Protein AF-A0A7J8NC10-F1 (afdb_monomer)

Mean predicted aligned error: 9.74 Å

Radius of gyration: 15.19 Å; Cα contacts (8 Å, |Δi|>4): 203; chains: 1; bounding box: 40×45×33 Å

Foldseek 3Di:
DDAPADDADDVPDKDKFKFWADDPPFTKIKIFIDHRPDTDWIWIAGDPDDGRVRRRVVRVVVSVVVVVVVVVVVCVVCVVPDDDDPDDDDDDDHDVVRRVRGVVRHVVHRVCNVPGDTDD

Secondary structure (DSSP, 8-state):
-------PPPTT--EEEEEEEE-SS-EEEEEEEE-SSSEEEEEEEE---SSHHHHHHHHHHHHHHHHHHHHHHHHHHHHTT-----------PPPTTTTHHHHHHHHHHHH-TT----B-

pLDDT: mean 76.15, std 15.65, range [32.09, 94.62]

Nearest PDB structures (foldseek):
  3v1r-assembly1_A  TM=4.324E-01  e=5.340E-01  Xenotropic MuLV-related virus VP35
  8h33-assembly1_J  TM=5.385E-01  e=4.337E+00  Homo sapiens
  8h38-assembly1_I  TM=5.425E-01  e=5.164E+00  Homo sapiens
  8gq6-assembly1_A  TM=5.418E-01  e=5.164E+00  Homo sapiens
  8f3d-assembly1_H  TM=4.654E-01  e=8.226E+00  Leishmania tarentolae

Solvent-accessible surface area (backbone atoms only — not comparable to full-atom values): 6846 Å² total; per-residue (Å²): 134,83,76,79,70,92,72,68,40,57,93,97,38,70,43,75,42,58,29,33,42,50,59,100,90,50,34,10,15,8,24,33,32,24,40,68,88,46,79,65,30,39,35,22,22,61,44,103,42,95,39,32,66,52,15,31,52,50,20,48,53,54,49,51,52,49,48,51,50,53,45,50,58,48,43,60,61,29,63,80,67,64,78,88,85,86,89,79,86,87,87,81,86,67,57,94,85,52,46,56,79,8,43,53,34,19,54,52,7,54,81,32,61,91,54,63,50,78,48,118

Organism: NCBI:txid34289

Sequence (120 aa):
MGGMFWCPPRYGWVNFNVSGMANEDEVGCGGVLRDLDRARALFSGPVAAKDSITAEVGAIIIALDVLRSWMLKSIFKDIENRMIRVGNVSFLKAKKHGNEMAYAPVLAGIKRPGMFKAWW

Structure (mmCIF, N/CA/C/O backbone):
data_AF-A0A7J8NC10-F1
#
_entry.id   AF-A0A7J8NC10-F1
#
loop_
_atom_site.group_PDB
_atom_site.id
_atom_site.type_symbol
_atom_site.label_atom_id
_atom_site.label_alt_id
_atom_site.label_comp_id
_atom_site.label_asym_id
_atom_site.label_entity_id
_atom_site.label_seq_id
_atom_site.pdbx_PDB_ins_code
_atom_site.Cartn_x
_atom_site.Cartn_y
_atom_site.Cartn_z
_atom_site.occupancy
_atom_site.B_iso_or_equiv
_atom_site.auth_seq_id
_atom_site.auth_comp_id
_atom_site.auth_asym_id
_atom_site.auth_atom_id
_atom_site.pdbx_PDB_model_num
ATOM 1 N N . MET A 1 1 ? 3.868 28.224 -7.099 1.00 34.19 1 MET A N 1
ATOM 2 C CA . MET A 1 1 ? 4.297 26.970 -6.435 1.00 34.19 1 MET A CA 1
ATOM 3 C C . MET A 1 1 ? 3.558 25.797 -7.068 1.00 34.19 1 MET A C 1
ATOM 5 O O . MET A 1 1 ? 2.381 25.612 -6.789 1.00 34.19 1 MET A O 1
ATOM 9 N N . GLY A 1 2 ? 4.211 25.049 -7.962 1.00 32.09 2 GLY A N 1
ATOM 10 C CA . GLY A 1 2 ? 3.590 23.927 -8.673 1.00 32.09 2 GLY A CA 1
ATOM 11 C C . GLY A 1 2 ? 3.178 22.801 -7.719 1.00 32.09 2 GLY A C 1
ATOM 12 O O . GLY A 1 2 ? 3.962 22.337 -6.885 1.00 32.09 2 GLY A O 1
ATOM 13 N N . GLY A 1 3 ? 1.919 22.372 -7.792 1.00 35.28 3 GLY A N 1
ATOM 14 C CA . GLY A 1 3 ? 1.521 21.060 -7.287 1.00 35.28 3 GLY A CA 1
ATOM 15 C C . GLY A 1 3 ? 2.340 20.000 -8.017 1.00 35.28 3 GLY A C 1
ATOM 16 O O . GLY A 1 3 ? 2.485 20.099 -9.231 1.00 35.28 3 GLY A O 1
ATOM 17 N N . MET A 1 4 ? 2.914 19.026 -7.303 1.00 43.53 4 MET A N 1
ATOM 18 C CA . MET A 1 4 ? 3.463 17.852 -7.982 1.00 43.53 4 MET A CA 1
ATOM 19 C C . MET A 1 4 ? 2.266 17.100 -8.554 1.00 43.53 4 MET A C 1
ATOM 21 O O . MET A 1 4 ? 1.577 16.387 -7.828 1.00 43.53 4 MET A O 1
ATOM 25 N N . PHE A 1 5 ? 1.970 17.357 -9.825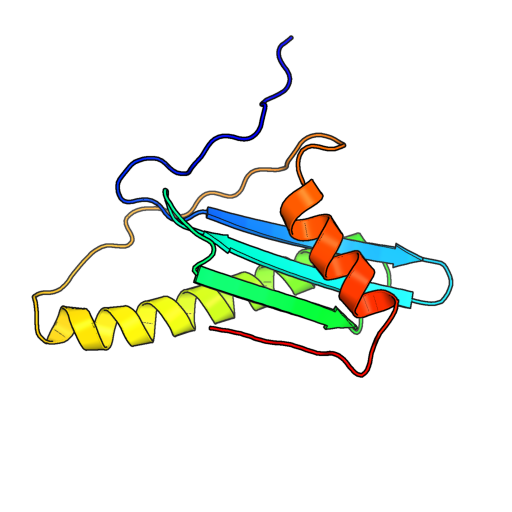 1.00 51.88 5 PHE A N 1
ATOM 26 C CA . PHE A 1 5 ? 1.113 16.492 -10.608 1.00 51.88 5 PHE A CA 1
ATOM 27 C C . PHE A 1 5 ? 1.760 15.110 -10.674 1.00 51.88 5 PHE A C 1
ATOM 29 O O . PHE A 1 5 ? 2.982 14.960 -10.681 1.00 51.88 5 PHE A O 1
ATOM 36 N N . TRP A 1 6 ? 0.900 14.108 -10.658 1.00 60.59 6 TRP A N 1
ATOM 37 C CA . TRP A 1 6 ? 1.222 12.697 -10.703 1.00 60.59 6 TRP A CA 1
ATOM 38 C C . TRP A 1 6 ? 2.154 12.331 -11.860 1.00 60.59 6 TRP A C 1
ATOM 40 O O . TRP A 1 6 ? 1.773 12.456 -13.020 1.00 60.59 6 TRP A O 1
ATOM 50 N N . CYS A 1 7 ? 3.347 11.818 -11.547 1.00 66.25 7 CYS A N 1
ATOM 51 C CA . CYS A 1 7 ? 4.293 11.326 -12.548 1.00 66.25 7 CYS A CA 1
ATOM 52 C C . CYS A 1 7 ? 4.388 9.791 -12.513 1.00 66.25 7 CYS A C 1
ATOM 54 O O . CYS A 1 7 ? 4.302 9.182 -11.437 1.00 66.25 7 CYS A O 1
ATOM 56 N N . PRO A 1 8 ? 4.568 9.127 -13.666 1.00 70.25 8 PRO A N 1
ATOM 57 C CA . PRO A 1 8 ? 5.009 7.741 -13.685 1.00 70.25 8 PRO A CA 1
ATOM 58 C C . PRO A 1 8 ? 6.368 7.571 -12.990 1.00 70.25 8 PRO A C 1
ATOM 60 O O . PRO A 1 8 ? 7.157 8.522 -12.954 1.00 70.25 8 PRO A O 1
ATOM 63 N N . PRO A 1 9 ? 6.638 6.390 -12.397 1.00 76.69 9 PRO A N 1
ATOM 64 C CA . PRO A 1 9 ? 7.962 6.071 -11.880 1.00 76.69 9 PRO A CA 1
ATOM 65 C C . PRO A 1 9 ? 9.016 6.283 -12.968 1.00 76.69 9 PRO A C 1
ATOM 67 O O . PRO A 1 9 ? 8.740 6.131 -14.156 1.00 76.69 9 PRO A O 1
ATOM 70 N N . ARG A 1 10 ? 10.244 6.625 -12.579 1.00 80.62 10 ARG A N 1
ATOM 71 C CA . ARG A 1 10 ? 11.359 6.653 -13.536 1.00 80.62 10 ARG A CA 1
ATOM 72 C C . ARG A 1 10 ? 11.637 5.238 -14.042 1.00 80.62 10 ARG A C 1
ATOM 74 O O . ARG A 1 10 ? 11.364 4.272 -13.334 1.00 80.62 10 ARG A O 1
ATOM 81 N N . TYR A 1 11 ? 12.223 5.112 -15.232 1.00 76.94 11 TYR A N 1
ATOM 82 C CA . TYR A 1 11 ? 12.664 3.814 -15.755 1.00 76.94 11 TYR A CA 1
ATOM 83 C C . TYR A 1 11 ? 13.494 3.044 -14.716 1.00 76.94 11 TYR A C 1
ATOM 85 O O . TYR A 1 11 ? 14.439 3.595 -14.150 1.00 76.94 11 TYR A O 1
ATOM 93 N N . GLY A 1 12 ? 13.104 1.797 -14.435 1.00 78.38 12 GLY A N 1
ATOM 94 C CA . GLY A 1 12 ? 13.717 0.954 -13.401 1.00 78.38 12 GLY A CA 1
ATOM 95 C C . GLY A 1 12 ? 13.193 1.168 -11.973 1.00 78.38 12 GLY A C 1
ATOM 96 O O . GLY A 1 12 ? 13.733 0.571 -11.048 1.00 78.38 12 GLY A O 1
ATOM 97 N N . TRP A 1 13 ? 12.161 1.995 -11.775 1.00 81.31 13 TRP A N 1
ATOM 98 C CA . TRP A 1 13 ? 11.539 2.237 -10.470 1.00 81.31 13 TRP A CA 1
ATOM 99 C C . TRP A 1 13 ? 10.111 1.699 -10.429 1.00 81.31 13 TRP A C 1
ATOM 101 O O . TRP A 1 13 ? 9.390 1.697 -11.427 1.00 81.31 13 TRP A O 1
ATOM 111 N N . VAL A 1 14 ? 9.687 1.313 -9.230 1.00 83.62 14 VAL A N 1
ATOM 112 C CA . VAL A 1 14 ? 8.284 1.062 -8.900 1.00 83.62 14 VAL A CA 1
ATOM 113 C C . VAL A 1 14 ? 7.834 2.086 -7.866 1.00 83.62 14 VAL A C 1
ATOM 115 O O . VAL A 1 14 ? 8.613 2.463 -6.993 1.00 83.62 14 VAL A O 1
ATOM 118 N N . AS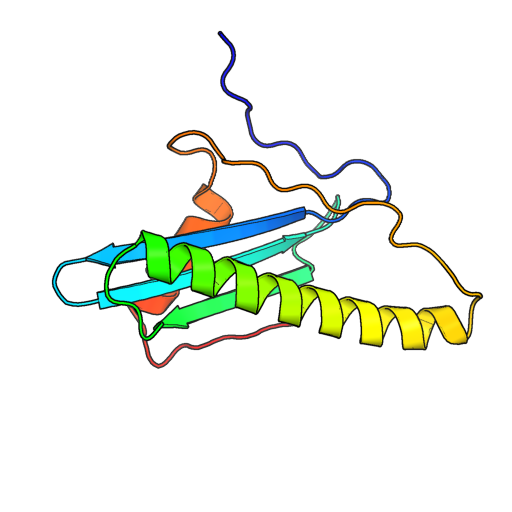N A 1 15 ? 6.584 2.534 -7.953 1.00 87.25 15 ASN A N 1
ATOM 119 C CA . ASN A 1 15 ? 5.962 3.351 -6.913 1.00 87.25 15 ASN A CA 1
ATOM 120 C C . ASN A 1 15 ? 4.841 2.565 -6.252 1.00 87.25 15 ASN A C 1
ATOM 122 O O . ASN A 1 15 ? 4.014 1.966 -6.940 1.00 87.25 15 ASN A O 1
ATOM 126 N N . PHE A 1 16 ? 4.784 2.637 -4.925 1.00 89.00 16 PHE A N 1
ATOM 127 C CA . PHE A 1 16 ? 3.664 2.135 -4.145 1.00 89.00 16 PHE A CA 1
ATOM 128 C C . PHE A 1 16 ? 2.931 3.315 -3.510 1.00 89.00 16 PHE A C 1
ATOM 130 O O . PHE A 1 16 ? 3.423 3.941 -2.573 1.00 89.00 16 PHE A O 1
ATOM 137 N N . ASN A 1 17 ? 1.756 3.638 -4.040 1.00 91.12 17 ASN A N 1
ATOM 138 C CA . ASN A 1 17 ? 0.878 4.646 -3.459 1.00 91.12 17 ASN A CA 1
ATOM 139 C C . ASN A 1 17 ? -0.016 3.985 -2.415 1.00 91.12 17 ASN A C 1
ATOM 141 O O . ASN A 1 17 ? -0.640 2.972 -2.710 1.00 91.12 17 ASN A O 1
ATOM 145 N N . VAL A 1 18 ? -0.099 4.561 -1.220 1.00 92.69 18 VAL A N 1
ATOM 146 C CA . VAL A 1 18 ? -0.911 4.036 -0.114 1.00 92.69 18 VAL A CA 1
ATOM 147 C C . VAL A 1 18 ? -1.744 5.139 0.508 1.00 92.69 18 VAL A C 1
ATOM 149 O O . VAL A 1 18 ? -1.347 6.302 0.478 1.00 92.69 18 VAL A O 1
ATOM 152 N N . SER A 1 19 ? -2.898 4.786 1.059 1.00 94.00 19 SER A N 1
ATOM 153 C CA . SER A 1 19 ? -3.769 5.704 1.784 1.00 94.00 19 SER A CA 1
ATOM 154 C C . SER A 1 19 ? -4.521 4.950 2.878 1.00 94.00 19 SER A C 1
ATOM 156 O O . SER A 1 19 ? -4.847 3.771 2.729 1.00 94.00 19 SER A O 1
ATOM 158 N N . GLY A 1 20 ? -4.783 5.648 3.977 1.00 92.50 20 GLY A N 1
ATOM 159 C CA . GLY A 1 20 ? -5.682 5.233 5.040 1.00 92.50 20 GLY A CA 1
ATOM 160 C C . GLY A 1 20 ? -6.769 6.283 5.227 1.00 92.50 20 GLY A C 1
ATOM 161 O O . GLY A 1 20 ? -6.536 7.476 5.031 1.00 92.50 20 GLY A O 1
ATOM 162 N N . MET A 1 21 ? -7.965 5.835 5.579 1.00 91.75 21 MET A N 1
ATOM 163 C CA . MET A 1 21 ? -9.108 6.694 5.866 1.00 91.75 21 MET A CA 1
ATOM 164 C C . MET A 1 21 ? -9.819 6.170 7.102 1.00 91.75 21 MET A C 1
ATOM 166 O O . MET A 1 21 ? -9.930 4.960 7.288 1.00 91.75 21 MET A O 1
ATOM 170 N N . ALA A 1 22 ? -10.315 7.099 7.910 1.00 91.12 22 ALA A N 1
ATOM 171 C CA . ALA A 1 22 ? -11.236 6.824 8.994 1.00 91.12 22 ALA A CA 1
ATOM 172 C C . ALA A 1 22 ? -12.425 7.779 8.877 1.00 91.12 22 ALA A C 1
ATOM 174 O O . ALA A 1 22 ? -12.227 8.984 8.707 1.00 91.12 22 ALA A O 1
ATOM 175 N N . ASN A 1 23 ? -13.624 7.218 8.972 1.00 86.44 23 ASN A N 1
ATOM 176 C CA . ASN A 1 23 ? -14.889 7.919 9.168 1.00 86.44 23 ASN A CA 1
ATOM 177 C C . ASN A 1 23 ? -15.460 7.504 10.540 1.00 86.44 23 ASN A C 1
ATOM 179 O O . ASN A 1 23 ? -14.834 6.707 11.236 1.00 86.44 23 ASN A O 1
ATOM 183 N N . GLU A 1 24 ? -16.628 8.024 10.929 1.00 82.75 24 GLU A N 1
ATOM 184 C CA . GLU A 1 24 ? -17.221 7.782 12.261 1.00 82.75 24 GLU A CA 1
ATOM 185 C C . GLU A 1 24 ? -17.368 6.287 12.604 1.00 82.75 24 GLU A C 1
ATOM 187 O O . GLU A 1 24 ? -17.082 5.902 13.735 1.00 82.75 24 GLU A O 1
ATOM 192 N N . ASP A 1 25 ? -17.694 5.448 11.613 1.00 82.44 25 ASP A N 1
ATOM 193 C CA . ASP A 1 25 ? -17.964 4.016 11.819 1.00 82.44 25 ASP A CA 1
ATOM 194 C C . ASP A 1 25 ? -16.977 3.070 11.113 1.00 82.44 25 ASP A C 1
ATOM 196 O O . ASP A 1 25 ? -16.957 1.867 11.376 1.00 82.44 25 ASP A O 1
ATOM 200 N N . GLU A 1 26 ? -16.160 3.580 10.188 1.00 87.44 26 GLU A N 1
ATOM 201 C CA . GLU A 1 26 ? -15.402 2.741 9.257 1.00 87.44 26 GLU A CA 1
ATOM 202 C C . GLU A 1 26 ? -13.961 3.212 9.110 1.00 87.44 26 GLU A C 1
ATOM 204 O O . GLU A 1 26 ? -13.684 4.386 8.855 1.00 87.44 26 GLU A O 1
ATOM 209 N N . VAL A 1 27 ? -13.032 2.260 9.200 1.00 92.38 27 VAL A N 1
ATOM 210 C CA . VAL A 1 27 ? -11.605 2.512 9.017 1.00 92.38 27 VAL A CA 1
ATOM 211 C C . VAL A 1 27 ? -11.043 1.530 8.003 1.00 92.38 27 VAL A C 1
ATOM 213 O O . VAL A 1 27 ? -11.206 0.313 8.111 1.00 92.38 27 VAL A O 1
ATOM 216 N N . GLY A 1 28 ? -10.391 2.071 6.979 1.00 93.12 28 GLY A N 1
ATOM 217 C CA . GLY A 1 28 ? -9.928 1.301 5.836 1.00 93.12 28 GLY A CA 1
ATOM 218 C C . GLY A 1 28 ? -8.598 1.791 5.297 1.00 93.12 28 GLY A C 1
ATOM 219 O O . GLY A 1 28 ? -8.190 2.938 5.490 1.00 93.12 28 GLY A O 1
ATOM 220 N N . CYS A 1 29 ? -7.921 0.897 4.591 1.00 94.62 29 CYS A N 1
ATOM 221 C CA . CYS A 1 29 ? -6.665 1.180 3.924 1.00 94.62 29 CYS A CA 1
ATOM 222 C C . CYS A 1 29 ? -6.646 0.595 2.514 1.00 94.62 2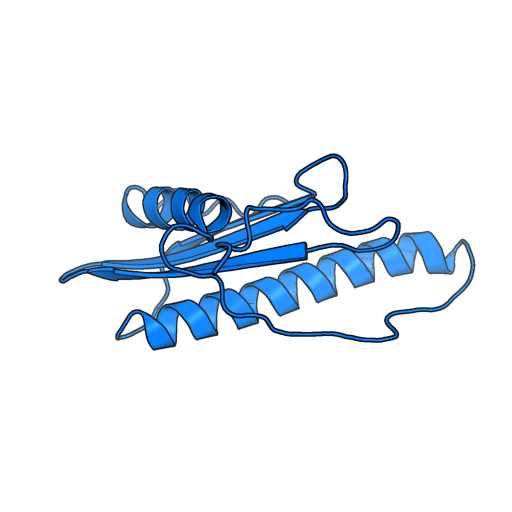9 CYS A C 1
ATOM 224 O O . CYS A 1 29 ? -7.432 -0.284 2.150 1.00 94.62 29 CYS A O 1
ATOM 226 N N . GLY A 1 30 ? -5.739 1.112 1.698 1.00 93.25 30 GLY A N 1
ATOM 227 C CA . GLY A 1 30 ? -5.583 0.670 0.330 1.00 93.25 30 GLY A CA 1
ATOM 228 C C . GLY A 1 30 ? -4.294 1.180 -0.277 1.00 93.25 30 GLY A C 1
ATOM 229 O O . GLY A 1 30 ? -3.689 2.148 0.194 1.00 93.25 30 GLY A O 1
ATOM 230 N N . GLY A 1 31 ? -3.881 0.524 -1.349 1.00 92.38 31 GLY A N 1
ATOM 231 C CA . GLY A 1 31 ? -2.709 0.944 -2.082 1.00 92.38 31 GLY A CA 1
ATOM 232 C C . GLY A 1 31 ? -2.560 0.264 -3.430 1.00 92.38 31 GLY A C 1
ATOM 233 O O . GLY A 1 31 ? -3.166 -0.771 -3.705 1.00 92.38 31 GLY A O 1
ATOM 234 N N . VAL A 1 32 ? -1.735 0.879 -4.271 1.00 90.88 32 VAL A N 1
ATOM 235 C CA . VAL A 1 32 ? -1.445 0.446 -5.635 1.00 90.88 32 VAL A CA 1
ATOM 236 C C . VAL A 1 32 ? 0.061 0.480 -5.853 1.00 90.88 32 VAL A C 1
ATOM 238 O O . VAL A 1 32 ? 0.687 1.538 -5.758 1.00 90.88 32 VAL A O 1
ATOM 241 N N . LEU A 1 33 ? 0.627 -0.678 -6.182 1.00 89.12 33 LEU A N 1
ATOM 242 C CA . LEU A 1 33 ? 1.980 -0.816 -6.705 1.00 89.12 33 LEU A CA 1
ATOM 243 C C . LEU A 1 33 ? 1.936 -0.700 -8.226 1.00 89.12 33 LEU A C 1
ATOM 245 O O . LEU A 1 33 ? 1.120 -1.355 -8.877 1.00 89.12 33 LEU A O 1
ATOM 249 N N . ARG A 1 34 ? 2.840 0.081 -8.809 1.00 86.19 34 ARG A N 1
ATOM 250 C CA . ARG A 1 34 ? 2.932 0.280 -10.260 1.00 86.19 34 ARG A CA 1
ATOM 251 C C . ARG A 1 34 ? 4.366 0.464 -10.731 1.00 86.19 34 ARG A C 1
ATOM 253 O O . ARG A 1 34 ? 5.204 0.976 -9.990 1.00 86.19 34 ARG A O 1
ATOM 260 N N . ASP A 1 35 ? 4.605 0.102 -11.983 1.00 83.56 35 ASP A N 1
ATOM 261 C CA . ASP A 1 35 ? 5.783 0.515 -12.749 1.00 83.56 35 ASP A CA 1
ATOM 262 C C . ASP A 1 35 ? 5.401 1.618 -13.757 1.00 83.56 35 ASP A C 1
ATOM 264 O O . ASP A 1 35 ? 4.407 2.324 -13.547 1.00 83.56 35 ASP A O 1
ATOM 268 N N . LEU A 1 36 ? 6.206 1.827 -14.808 1.00 79.69 36 LEU A N 1
ATOM 269 C CA . LEU A 1 36 ? 5.944 2.862 -15.816 1.00 79.69 36 LEU A CA 1
ATOM 270 C C . LEU A 1 36 ? 4.596 2.695 -16.509 1.00 79.69 36 LEU A C 1
ATOM 272 O O . LEU A 1 36 ? 3.896 3.689 -16.697 1.00 79.69 36 LEU A O 1
ATOM 276 N N . ASP A 1 37 ? 4.237 1.458 -16.845 1.00 75.69 37 ASP A N 1
ATOM 277 C CA . ASP A 1 37 ? 3.187 1.192 -17.825 1.00 75.69 37 ASP A CA 1
ATOM 278 C C . ASP A 1 37 ? 1.889 0.706 -17.176 1.00 75.69 37 ASP A C 1
ATOM 280 O O . ASP A 1 37 ? 0.811 0.896 -17.740 1.00 75.69 37 ASP A O 1
ATOM 284 N N . ARG A 1 38 ? 1.952 0.061 -15.998 1.00 82.19 38 ARG A N 1
ATOM 285 C CA . ARG A 1 38 ? 0.763 -0.568 -15.398 1.00 82.19 38 ARG A CA 1
ATOM 286 C C . ARG A 1 38 ? 0.804 -0.727 -13.881 1.00 82.19 38 ARG A C 1
ATOM 288 O O . ARG A 1 38 ? 1.855 -0.755 -13.241 1.00 82.19 38 ARG A O 1
ATOM 295 N N . ALA A 1 39 ? -0.385 -0.915 -13.307 1.00 85.25 39 ALA A N 1
ATOM 296 C CA . ALA A 1 39 ? -0.533 -1.442 -11.956 1.00 85.25 39 ALA A CA 1
ATOM 297 C C . ALA A 1 39 ? -0.052 -2.903 -11.907 1.00 85.25 39 ALA A C 1
ATOM 299 O O . ALA A 1 39 ? -0.351 -3.705 -12.794 1.00 85.25 39 ALA A O 1
ATOM 300 N N . ARG A 1 40 ? 0.722 -3.232 -10.873 1.00 84.81 40 ARG A N 1
ATOM 301 C CA . ARG A 1 40 ? 1.326 -4.551 -10.639 1.00 84.81 40 ARG A CA 1
ATOM 302 C C . ARG A 1 40 ? 0.694 -5.293 -9.477 1.00 84.81 40 ARG A C 1
ATOM 304 O O . ARG A 1 40 ? 0.606 -6.511 -9.532 1.00 84.81 40 ARG A O 1
ATOM 311 N N . ALA A 1 41 ? 0.258 -4.560 -8.463 1.00 86.81 41 ALA A N 1
ATOM 312 C CA . ALA A 1 41 ? -0.498 -5.102 -7.352 1.00 86.81 41 ALA A CA 1
ATOM 313 C C . ALA A 1 41 ? -1.427 -4.028 -6.797 1.00 86.81 41 ALA A C 1
ATOM 315 O O . ALA A 1 41 ? -1.125 -2.832 -6.874 1.00 86.81 41 ALA A O 1
ATOM 316 N N . LEU A 1 42 ? -2.540 -4.457 -6.216 1.00 90.94 42 LEU A N 1
ATOM 317 C CA . LEU A 1 42 ? -3.414 -3.584 -5.448 1.00 90.94 42 LEU A CA 1
ATOM 318 C C . LEU A 1 42 ? -3.925 -4.309 -4.210 1.00 90.94 42 LEU A C 1
ATOM 320 O O . LEU A 1 42 ? -4.125 -5.527 -4.219 1.00 90.94 42 LEU A O 1
ATOM 324 N N . PHE A 1 43 ? -4.168 -3.535 -3.161 1.00 89.25 43 PHE A N 1
ATOM 325 C CA . PHE A 1 43 ? -4.913 -3.995 -2.002 1.00 89.25 43 PHE A CA 1
ATOM 326 C C . PHE A 1 43 ? -5.915 -2.935 -1.566 1.00 89.25 43 PHE A C 1
ATOM 328 O O . PHE A 1 43 ? -5.760 -1.736 -1.815 1.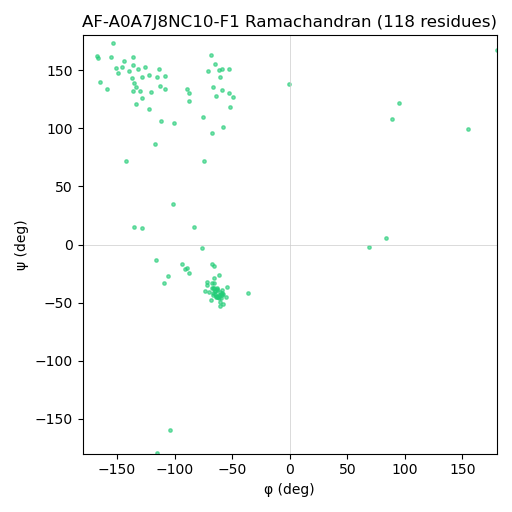00 89.25 43 PHE A O 1
ATOM 335 N N . SER A 1 44 ? -6.961 -3.413 -0.915 1.00 91.31 44 SER A N 1
ATOM 336 C CA . SER A 1 44 ? -8.043 -2.615 -0.372 1.00 91.31 44 SER A CA 1
ATOM 337 C C . SER A 1 44 ? -8.726 -3.434 0.708 1.00 91.31 44 SER A C 1
ATOM 339 O O . SER A 1 44 ? -9.005 -4.618 0.490 1.00 91.31 44 SER A O 1
ATOM 341 N N . GLY A 1 45 ? -8.989 -2.826 1.860 1.00 88.75 45 GLY A N 1
ATOM 342 C CA . GLY A 1 45 ? -9.698 -3.518 2.920 1.00 88.75 45 GLY A CA 1
ATOM 343 C C . GLY A 1 45 ? -9.924 -2.704 4.182 1.00 88.75 45 GLY A C 1
ATOM 344 O O . GLY A 1 45 ? -9.296 -1.655 4.370 1.00 88.75 45 GLY A O 1
ATOM 345 N N . PRO A 1 46 ? -10.800 -3.210 5.065 1.00 88.56 46 PRO A N 1
ATOM 346 C CA . PRO A 1 46 ? -10.904 -2.701 6.422 1.00 88.56 46 PRO A CA 1
ATOM 347 C C . PRO A 1 46 ? -9.577 -2.906 7.163 1.00 88.56 46 PRO A C 1
ATOM 349 O O . PRO A 1 46 ? -8.833 -3.851 6.890 1.00 88.56 46 PRO A O 1
ATOM 352 N N . VAL A 1 47 ? -9.281 -2.026 8.115 1.00 86.75 47 VAL A N 1
ATOM 353 C CA . VAL A 1 47 ? -8.105 -2.145 8.984 1.00 86.75 47 VAL A CA 1
ATOM 354 C C . VAL A 1 47 ? -8.502 -1.860 10.426 1.00 86.75 47 VAL A C 1
ATOM 356 O O . VAL A 1 47 ? -9.273 -0.944 10.696 1.00 86.75 47 VAL A O 1
ATOM 359 N N . ALA A 1 48 ? -7.972 -2.649 11.362 1.00 87.38 48 ALA A N 1
ATOM 360 C CA . ALA A 1 48 ? -8.200 -2.470 12.794 1.00 87.38 48 ALA A CA 1
ATOM 361 C C . ALA A 1 48 ? -7.397 -1.267 13.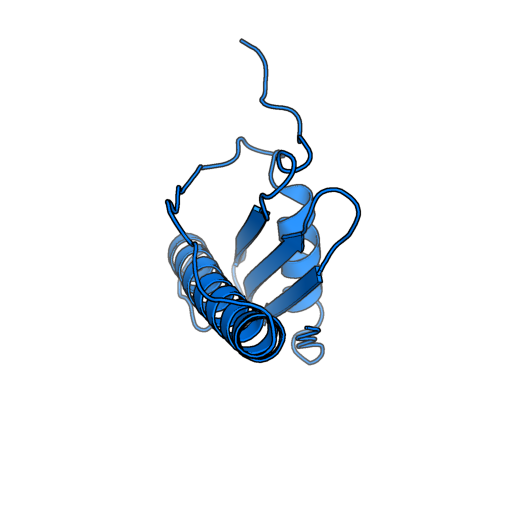327 1.00 87.38 48 ALA A C 1
ATOM 363 O O . ALA A 1 48 ? -6.389 -1.421 14.014 1.00 87.38 48 ALA A O 1
ATOM 364 N N . ALA A 1 49 ? -7.822 -0.060 12.962 1.00 87.19 49 ALA A N 1
ATOM 365 C CA . ALA A 1 49 ? -7.202 1.206 13.332 1.00 87.19 49 ALA A CA 1
ATOM 366 C C . ALA A 1 49 ? -8.231 2.140 13.981 1.00 87.19 49 ALA A C 1
ATOM 368 O O . ALA A 1 49 ? -9.425 2.032 13.723 1.00 87.19 49 ALA A O 1
ATOM 369 N N . LYS A 1 50 ? -7.762 3.049 14.844 1.00 88.56 50 LYS A N 1
ATOM 370 C CA . LYS A 1 50 ? -8.625 3.990 15.585 1.00 88.56 50 LYS A CA 1
ATOM 371 C C . LYS A 1 50 ? -8.853 5.315 14.857 1.00 88.56 50 LYS A C 1
ATOM 373 O O . LYS A 1 50 ? -9.795 6.028 15.169 1.00 88.56 50 LYS A O 1
ATOM 378 N N . ASP A 1 51 ? -7.966 5.654 13.930 1.00 91.12 51 ASP A N 1
ATOM 379 C CA . ASP A 1 51 ? -7.971 6.910 13.190 1.00 91.12 51 ASP A CA 1
ATOM 380 C C . ASP A 1 51 ? -7.285 6.736 11.827 1.00 91.12 51 ASP A C 1
ATOM 382 O O . ASP A 1 51 ? -6.710 5.686 11.508 1.00 91.12 51 ASP A O 1
ATOM 386 N N . SER A 1 52 ? -7.345 7.783 11.003 1.00 89.56 52 SER A N 1
ATOM 387 C CA . SER A 1 52 ? -6.779 7.767 9.656 1.00 89.56 52 SER A CA 1
ATOM 388 C C . SER A 1 52 ? -5.254 7.655 9.655 1.00 89.56 52 SER A C 1
ATOM 390 O O . SER A 1 52 ? -4.699 7.093 8.719 1.00 89.56 52 SER A O 1
ATOM 392 N N . ILE A 1 53 ? -4.568 8.154 10.690 1.00 91.81 53 ILE A N 1
ATOM 393 C CA . ILE A 1 53 ? -3.102 8.089 10.796 1.00 91.81 53 ILE A CA 1
ATOM 394 C C . ILE A 1 53 ? -2.672 6.637 11.008 1.00 91.81 53 ILE A C 1
ATOM 396 O O . ILE A 1 53 ? -1.802 6.126 10.306 1.00 91.81 53 ILE A O 1
ATOM 400 N N . THR A 1 54 ? -3.327 5.941 11.932 1.00 91.50 54 THR A N 1
ATOM 401 C CA . THR A 1 54 ? -3.100 4.522 12.204 1.00 91.50 54 THR A CA 1
ATOM 402 C C . THR A 1 54 ? -3.459 3.674 10.980 1.00 91.50 54 THR A C 1
ATOM 404 O O . THR A 1 54 ? -2.734 2.737 10.646 1.00 91.50 54 THR A O 1
ATOM 407 N N . ALA A 1 55 ? -4.524 4.034 10.254 1.00 92.31 55 ALA A N 1
ATOM 408 C CA . ALA A 1 55 ? -4.883 3.390 8.992 1.00 92.31 55 ALA A CA 1
ATOM 409 C C . ALA A 1 55 ? -3.830 3.615 7.891 1.00 92.31 55 ALA A C 1
ATOM 411 O O . ALA A 1 55 ? -3.515 2.685 7.150 1.00 92.31 55 ALA A O 1
ATOM 412 N N . GLU A 1 56 ? -3.254 4.819 7.791 1.00 93.00 56 GLU A N 1
ATOM 413 C CA . GLU A 1 56 ? -2.165 5.133 6.856 1.00 93.00 56 GLU A CA 1
ATOM 414 C C . GLU A 1 56 ? -0.895 4.340 7.185 1.00 93.00 56 GLU A C 1
ATOM 416 O O . GLU A 1 56 ? -0.279 3.770 6.284 1.00 93.00 56 GLU A O 1
ATOM 421 N N . VAL A 1 57 ? -0.533 4.230 8.467 1.00 92.44 57 VAL A N 1
ATOM 422 C CA . VAL A 1 57 ? 0.588 3.387 8.914 1.00 92.44 57 VAL A CA 1
ATOM 423 C C . VAL A 1 57 ? 0.329 1.916 8.578 1.00 92.44 57 VAL A C 1
ATOM 425 O O . VAL A 1 57 ? 1.211 1.252 8.034 1.00 92.44 57 VAL A O 1
ATOM 428 N N . GLY A 1 58 ? -0.888 1.418 8.818 1.00 91.38 58 GLY A N 1
ATOM 429 C CA . GLY A 1 58 ? -1.294 0.069 8.413 1.00 91.38 58 GLY A CA 1
ATOM 430 C C . GLY A 1 58 ? -1.166 -0.154 6.902 1.00 91.38 58 GLY A C 1
ATOM 431 O O . GLY A 1 58 ? -0.618 -1.168 6.472 1.00 91.38 58 GLY A O 1
ATOM 432 N N . ALA A 1 59 ? -1.575 0.827 6.092 1.00 91.69 59 ALA A N 1
ATOM 433 C CA . ALA A 1 59 ? -1.427 0.791 4.638 1.00 91.69 59 ALA A CA 1
ATOM 434 C C . ALA A 1 59 ? 0.048 0.697 4.206 1.00 91.69 59 ALA A C 1
ATOM 436 O O . ALA A 1 59 ? 0.376 -0.060 3.292 1.00 91.69 59 ALA A O 1
ATOM 437 N N . ILE A 1 60 ? 0.945 1.439 4.869 1.00 90.75 60 ILE A N 1
ATOM 438 C CA . ILE A 1 60 ? 2.393 1.388 4.613 1.00 90.75 60 ILE A CA 1
ATOM 439 C C . ILE A 1 60 ? 2.952 0.001 4.946 1.00 90.75 60 ILE A C 1
ATOM 441 O O . ILE A 1 60 ? 3.704 -0.551 4.145 1.00 90.75 60 ILE A O 1
ATOM 445 N N . ILE A 1 61 ? 2.577 -0.580 6.090 1.00 90.12 61 ILE A N 1
ATOM 446 C CA . ILE A 1 61 ? 3.038 -1.917 6.499 1.00 90.12 61 ILE A CA 1
ATOM 447 C C . ILE A 1 61 ? 2.602 -2.969 5.472 1.00 90.12 61 ILE A C 1
ATOM 449 O O . ILE A 1 61 ? 3.444 -3.705 4.958 1.00 90.12 61 ILE A O 1
ATOM 453 N N . ILE A 1 62 ? 1.320 -2.974 5.090 1.00 89.19 62 ILE A N 1
ATOM 454 C CA . ILE A 1 62 ? 0.789 -3.893 4.071 1.00 89.19 62 ILE A CA 1
ATOM 455 C C . ILE A 1 62 ? 1.520 -3.703 2.737 1.00 89.19 62 ILE A C 1
ATOM 457 O O . ILE A 1 62 ? 1.899 -4.678 2.090 1.00 89.19 62 ILE A O 1
ATOM 461 N N . ALA A 1 63 ? 1.768 -2.459 2.322 1.00 89.62 63 ALA A N 1
ATOM 462 C CA . ALA A 1 63 ? 2.500 -2.179 1.093 1.00 89.62 63 ALA A CA 1
ATOM 463 C C . ALA A 1 63 ? 3.947 -2.680 1.127 1.00 89.62 63 ALA A C 1
ATOM 465 O O . ALA A 1 63 ? 4.427 -3.207 0.124 1.00 89.62 63 ALA A O 1
ATOM 466 N N . LEU A 1 64 ? 4.638 -2.562 2.264 1.00 86.12 64 LEU A N 1
ATOM 467 C CA . LEU A 1 64 ? 5.981 -3.116 2.442 1.00 86.12 64 LEU A CA 1
ATOM 468 C C . LEU A 1 64 ? 5.973 -4.647 2.384 1.00 86.12 64 LEU A C 1
ATOM 470 O O . LEU A 1 64 ? 6.885 -5.227 1.796 1.00 86.12 64 LEU A O 1
ATOM 474 N N . ASP A 1 65 ? 4.949 -5.303 2.926 1.00 86.88 65 ASP A N 1
ATOM 475 C CA . ASP A 1 65 ? 4.804 -6.760 2.856 1.00 86.88 65 ASP A CA 1
ATOM 476 C C . ASP A 1 65 ? 4.479 -7.245 1.438 1.00 86.88 65 ASP A C 1
ATOM 478 O O . ASP A 1 65 ? 5.062 -8.229 0.968 1.00 86.88 65 ASP A O 1
ATOM 482 N N . VAL A 1 66 ? 3.614 -6.527 0.713 1.00 84.31 66 VAL A N 1
ATOM 483 C CA . VAL A 1 66 ? 3.342 -6.779 -0.710 1.00 84.31 66 VAL A CA 1
ATOM 484 C C . VAL A 1 66 ? 4.604 -6.548 -1.534 1.00 84.31 66 VAL A C 1
ATOM 486 O O . VAL A 1 66 ? 4.942 -7.392 -2.360 1.00 84.31 66 VAL A O 1
ATOM 489 N N . LEU A 1 67 ? 5.342 -5.459 -1.291 1.00 81.94 67 LEU A N 1
ATOM 490 C CA . LEU A 1 67 ? 6.596 -5.177 -1.986 1.00 81.94 67 LEU A CA 1
ATOM 491 C C . LEU A 1 67 ? 7.632 -6.263 -1.698 1.00 81.94 67 LEU A C 1
ATOM 493 O O . LEU A 1 67 ? 8.236 -6.767 -2.636 1.00 81.94 67 LEU A O 1
ATOM 497 N N . ARG A 1 68 ? 7.795 -6.683 -0.437 1.00 80.19 68 ARG A N 1
ATOM 498 C CA . ARG A 1 68 ? 8.691 -7.783 -0.052 1.00 80.19 68 ARG A CA 1
ATOM 499 C C . ARG A 1 68 ? 8.294 -9.080 -0.745 1.00 80.19 68 ARG A C 1
ATOM 501 O O . ARG A 1 68 ? 9.154 -9.751 -1.295 1.00 80.19 68 ARG A O 1
ATOM 508 N N . SER A 1 69 ? 7.009 -9.420 -0.767 1.00 79.19 69 SER A N 1
ATOM 509 C CA . SER A 1 69 ? 6.509 -10.642 -1.409 1.00 79.19 69 SER A CA 1
ATOM 510 C C . SER A 1 69 ? 6.688 -10.604 -2.927 1.00 79.19 69 SER A C 1
ATOM 512 O O . SER A 1 69 ? 7.135 -11.577 -3.530 1.00 79.19 69 SER A O 1
ATOM 514 N N . TRP A 1 70 ? 6.387 -9.467 -3.552 1.00 73.00 70 TRP A N 1
ATOM 515 C CA . TRP A 1 70 ? 6.578 -9.239 -4.982 1.00 73.00 70 TRP A CA 1
ATOM 516 C C . TRP A 1 70 ? 8.058 -9.269 -5.366 1.00 73.00 70 TRP A C 1
ATOM 518 O O . TRP A 1 70 ? 8.435 -9.872 -6.370 1.00 73.00 70 TRP A O 1
ATOM 528 N N . MET A 1 71 ? 8.907 -8.684 -4.525 1.00 68.94 71 MET A N 1
ATOM 529 C CA . MET A 1 71 ? 10.350 -8.772 -4.643 1.00 68.94 71 MET A CA 1
ATOM 530 C C . MET A 1 71 ? 10.838 -10.194 -4.459 1.00 68.94 71 MET A C 1
ATOM 532 O O . MET A 1 71 ? 11.652 -10.606 -5.254 1.00 68.94 71 MET A O 1
ATOM 536 N N . LEU A 1 72 ? 10.356 -10.964 -3.483 1.00 65.62 72 LEU A N 1
ATOM 537 C CA . LEU A 1 72 ? 10.750 -12.364 -3.316 1.00 65.62 72 LEU A CA 1
ATOM 538 C C . LEU A 1 72 ? 10.353 -13.192 -4.542 1.00 65.62 72 LEU A C 1
ATOM 540 O O . LEU A 1 72 ? 11.186 -13.924 -5.058 1.00 65.62 72 LEU A O 1
ATOM 544 N N . LYS A 1 73 ? 9.139 -13.015 -5.083 1.00 65.75 73 LYS A N 1
ATOM 545 C CA . LYS A 1 73 ? 8.727 -13.638 -6.356 1.00 65.75 73 LYS A CA 1
ATOM 546 C C . LYS A 1 73 ? 9.632 -13.220 -7.526 1.00 65.75 73 LYS A C 1
ATOM 548 O O . LYS A 1 73 ? 10.006 -14.059 -8.340 1.00 65.75 73 LYS A O 1
ATOM 553 N N . SER A 1 74 ? 9.996 -11.939 -7.605 1.00 59.38 74 SER A N 1
ATOM 554 C CA . SER A 1 74 ? 10.895 -11.413 -8.645 1.00 59.38 74 SER A CA 1
ATOM 555 C C . SER A 1 74 ? 12.339 -11.869 -8.439 1.00 59.38 74 SER A C 1
ATOM 557 O O . SER A 1 74 ? 13.010 -12.1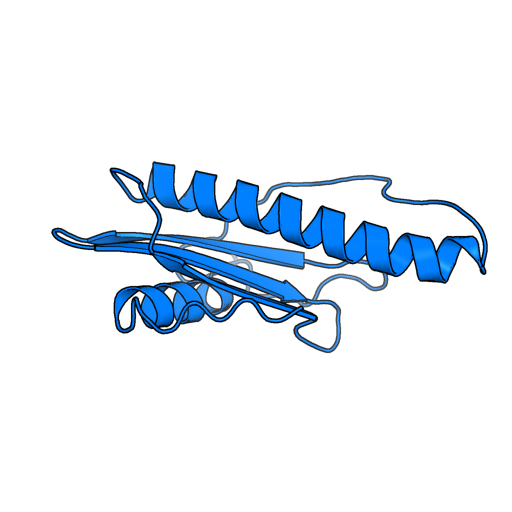77 -9.405 1.00 59.38 74 SER A O 1
ATOM 559 N N . ILE A 1 75 ? 12.786 -12.008 -7.192 1.00 53.12 75 ILE A N 1
ATOM 560 C CA . ILE A 1 75 ? 14.078 -12.551 -6.777 1.00 53.12 75 ILE A CA 1
ATOM 561 C C . ILE A 1 75 ? 14.134 -14.037 -7.101 1.00 53.12 75 ILE A C 1
ATOM 563 O O . ILE A 1 75 ? 15.172 -14.477 -7.544 1.00 53.12 75 ILE A O 1
ATOM 567 N N . PHE A 1 76 ? 13.064 -14.823 -6.972 1.00 52.25 76 PHE A N 1
ATOM 568 C CA . PHE A 1 76 ? 13.078 -16.200 -7.483 1.00 52.25 76 PHE A CA 1
ATOM 569 C C . PHE A 1 76 ? 13.255 -16.232 -9.007 1.00 52.25 76 PHE A C 1
ATOM 571 O O . PHE A 1 76 ? 14.004 -17.059 -9.515 1.00 52.25 76 PHE A O 1
ATOM 578 N N . LYS A 1 77 ? 12.648 -15.278 -9.722 1.00 56.34 77 LYS A N 1
ATOM 579 C CA . LYS A 1 77 ? 12.814 -15.114 -11.173 1.00 56.34 77 LYS A CA 1
ATOM 580 C C . LYS A 1 77 ? 14.203 -14.577 -11.576 1.00 56.34 77 LYS A C 1
ATOM 582 O O . LYS A 1 77 ? 14.716 -14.939 -12.628 1.00 56.34 77 LYS A O 1
ATOM 587 N N . ASP A 1 78 ? 14.815 -13.745 -10.734 1.00 47.59 78 ASP A N 1
ATOM 588 C CA . ASP A 1 78 ? 16.133 -13.127 -10.934 1.00 47.59 78 ASP A CA 1
ATOM 589 C C . ASP A 1 78 ? 17.282 -13.932 -10.297 1.00 47.59 78 ASP A C 1
ATOM 591 O O . ASP A 1 78 ? 18.430 -13.749 -10.675 1.00 47.59 78 ASP A O 1
ATOM 595 N N . ILE A 1 79 ? 17.036 -14.862 -9.372 1.00 47.38 79 ILE A N 1
ATOM 596 C CA . ILE A 1 79 ? 18.029 -15.832 -8.873 1.00 47.38 79 ILE A CA 1
ATOM 597 C C . ILE A 1 79 ? 18.388 -16.806 -9.999 1.00 47.38 79 ILE A C 1
ATOM 599 O O . ILE A 1 79 ? 19.555 -17.164 -10.127 1.00 47.38 79 ILE A O 1
ATOM 603 N N . GLU A 1 80 ? 17.440 -17.132 -10.883 1.00 49.94 80 GLU A N 1
ATOM 604 C CA . GLU A 1 80 ? 17.747 -17.772 -12.168 1.00 49.94 80 GLU A CA 1
ATOM 605 C C . GLU A 1 80 ? 18.553 -16.857 -13.118 1.00 49.94 80 GLU A C 1
ATOM 607 O O . GLU A 1 80 ? 19.213 -17.361 -14.021 1.00 49.94 80 GLU A O 1
ATOM 612 N N . ASN A 1 81 ? 18.570 -15.531 -12.909 1.00 48.78 81 ASN A N 1
ATOM 613 C CA . ASN A 1 81 ? 19.101 -14.547 -13.867 1.00 48.78 81 ASN A CA 1
ATOM 614 C C . ASN A 1 81 ? 20.136 -13.524 -13.343 1.00 48.78 81 ASN A C 1
ATOM 616 O O . ASN A 1 81 ? 20.512 -12.623 -14.088 1.00 48.78 81 ASN A O 1
ATOM 620 N N . ARG A 1 82 ? 20.713 -13.740 -12.151 1.00 40.16 82 ARG A N 1
ATOM 621 C CA . ARG A 1 82 ? 21.738 -12.927 -11.451 1.00 40.16 82 ARG A CA 1
ATOM 622 C C . ARG A 1 82 ? 21.194 -11.817 -10.537 1.00 40.16 82 ARG A C 1
ATOM 624 O O . ARG A 1 82 ? 20.789 -10.745 -10.961 1.00 40.16 82 ARG A O 1
ATOM 631 N N . MET A 1 83 ? 21.354 -12.095 -9.245 1.00 45.41 83 MET A N 1
ATOM 632 C CA . MET A 1 83 ? 21.571 -11.200 -8.103 1.00 45.41 83 MET A CA 1
ATOM 633 C C . MET A 1 83 ? 21.665 -9.665 -8.336 1.00 45.41 83 MET A C 1
ATOM 635 O O . MET A 1 83 ? 22.484 -9.171 -9.108 1.00 45.41 83 MET A O 1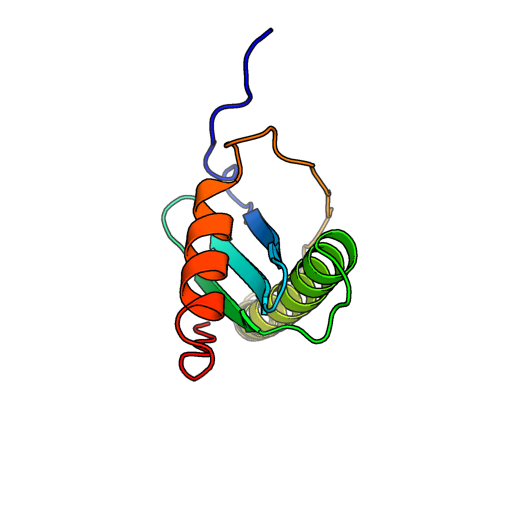
ATOM 639 N N . ILE A 1 84 ? 20.998 -8.970 -7.394 1.00 55.38 84 ILE A N 1
ATOM 640 C CA . ILE A 1 84 ? 21.134 -7.591 -6.859 1.00 55.38 84 ILE A CA 1
ATOM 641 C C . ILE A 1 84 ? 20.244 -6.482 -7.487 1.00 55.38 84 ILE A C 1
ATOM 643 O O . ILE A 1 84 ? 20.428 -6.115 -8.640 1.00 55.38 84 ILE A O 1
ATOM 647 N N . ARG A 1 85 ? 19.411 -5.814 -6.650 1.00 53.28 85 ARG A N 1
ATOM 648 C CA . ARG A 1 85 ? 19.524 -4.377 -6.233 1.00 53.28 85 ARG A CA 1
ATOM 649 C C . ARG A 1 85 ? 18.189 -3.739 -5.813 1.00 53.28 85 ARG A C 1
ATOM 651 O O . ARG A 1 85 ? 17.490 -3.155 -6.630 1.00 53.28 85 ARG A O 1
ATOM 658 N N . VAL A 1 86 ? 17.936 -3.663 -4.503 1.00 54.09 86 VAL A N 1
ATOM 659 C CA . VAL A 1 86 ? 17.281 -2.469 -3.934 1.00 54.09 86 VAL A CA 1
ATOM 660 C C . VAL A 1 86 ? 18.374 -1.622 -3.315 1.00 54.09 86 VAL A C 1
ATOM 662 O O . VAL A 1 86 ? 18.949 -1.984 -2.296 1.00 54.09 86 VAL A O 1
ATOM 665 N N . GLY A 1 87 ? 18.722 -0.536 -4.001 1.00 59.75 87 GLY A N 1
ATOM 666 C CA . GLY A 1 87 ? 19.757 0.391 -3.549 1.00 59.75 87 GLY A CA 1
ATOM 667 C C . GLY A 1 87 ? 19.226 1.508 -2.652 1.00 59.75 87 GLY A C 1
ATOM 668 O O . GLY A 1 87 ? 20.021 2.127 -1.955 1.00 59.75 87 GLY A O 1
ATOM 669 N N . ASN A 1 88 ? 17.915 1.802 -2.683 1.00 65.00 88 ASN A N 1
ATOM 670 C CA . ASN A 1 88 ? 17.338 2.897 -1.902 1.00 65.00 88 ASN A CA 1
ATOM 671 C C . ASN A 1 88 ? 15.800 2.821 -1.805 1.00 65.00 88 ASN A C 1
ATOM 673 O O . ASN A 1 88 ? 15.143 2.540 -2.806 1.00 65.00 88 ASN A O 1
ATOM 677 N N . VAL A 1 89 ? 15.234 3.120 -0.631 1.00 66.44 89 VAL A N 1
ATOM 678 C CA . VAL A 1 89 ? 13.783 3.288 -0.401 1.00 66.44 89 VAL A CA 1
ATOM 679 C C . VAL A 1 89 ? 13.553 4.700 0.128 1.00 66.44 89 VAL A C 1
ATOM 681 O O . VAL A 1 89 ? 14.229 5.123 1.062 1.00 66.44 89 VAL A O 1
ATOM 684 N N . SER A 1 90 ? 12.602 5.434 -0.449 1.00 75.00 90 SER A N 1
ATOM 685 C CA . SER A 1 90 ? 12.238 6.781 -0.003 1.00 75.00 90 SER A CA 1
ATOM 686 C C . SER A 1 90 ? 10.735 6.900 0.230 1.00 75.00 90 SER A C 1
ATOM 688 O O . SER A 1 90 ? 9.926 6.313 -0.487 1.00 75.00 90 SER A O 1
ATOM 690 N N . PHE A 1 91 ? 10.362 7.679 1.245 1.00 74.75 91 PHE A N 1
ATOM 691 C CA . PHE A 1 91 ? 8.971 7.981 1.574 1.00 74.75 91 PHE A CA 1
ATOM 692 C C . PHE A 1 91 ? 8.670 9.433 1.216 1.00 74.75 91 PHE A C 1
ATOM 694 O O . PHE A 1 91 ? 9.445 10.333 1.539 1.00 74.75 91 PHE A O 1
ATOM 701 N N . LEU A 1 92 ? 7.538 9.666 0.555 1.00 79.75 92 LEU A N 1
ATOM 702 C CA . LEU A 1 92 ? 7.080 10.998 0.172 1.00 79.75 92 LEU A CA 1
ATOM 703 C C . LEU A 1 92 ? 5.605 11.154 0.534 1.00 79.75 92 LEU A C 1
ATOM 705 O O . LEU A 1 92 ? 4.793 10.273 0.257 1.00 79.75 92 LEU A O 1
ATOM 709 N N . LYS A 1 93 ? 5.250 12.302 1.116 1.00 79.06 93 LYS A N 1
ATOM 710 C CA . LYS A 1 93 ? 3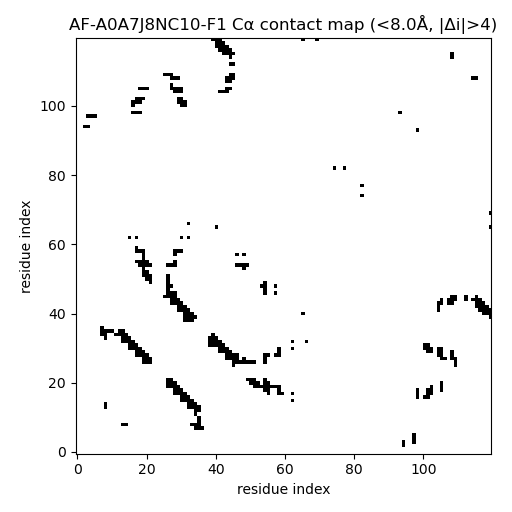.856 12.659 1.388 1.00 79.06 93 LYS A CA 1
ATOM 711 C C . LYS A 1 93 ? 3.256 13.366 0.175 1.00 79.06 93 LYS A C 1
ATOM 713 O O . LYS A 1 93 ? 3.765 14.397 -0.266 1.00 79.06 93 LYS A O 1
ATOM 718 N N . ALA A 1 94 ? 2.159 12.829 -0.349 1.00 78.19 94 ALA A N 1
ATOM 719 C CA . ALA A 1 94 ? 1.406 13.472 -1.417 1.00 78.19 94 ALA A CA 1
ATOM 720 C C . ALA A 1 94 ? 0.664 14.725 -0.911 1.00 78.19 94 ALA A C 1
ATOM 722 O O . ALA A 1 94 ? 0.235 14.796 0.243 1.00 78.19 94 ALA A O 1
ATOM 723 N N . LYS A 1 95 ? 0.487 15.722 -1.790 1.00 78.00 95 LYS A N 1
ATOM 724 C CA . LYS A 1 95 ? -0.394 16.874 -1.524 1.00 78.00 95 LYS A CA 1
ATOM 725 C C . LYS A 1 95 ? -1.862 16.417 -1.500 1.00 78.00 95 LYS A C 1
ATOM 727 O O . LYS A 1 95 ? -2.193 15.355 -2.024 1.00 78.00 95 LYS A O 1
ATOM 732 N N . LYS A 1 96 ? -2.757 17.237 -0.939 1.00 67.56 96 LYS A N 1
ATOM 733 C CA . LYS A 1 96 ? -4.215 17.018 -1.004 1.00 67.56 96 LYS A CA 1
ATOM 734 C C . LYS A 1 96 ? -4.639 16.824 -2.475 1.00 67.56 96 LYS A C 1
ATOM 736 O O . LYS A 1 96 ? -4.210 17.607 -3.316 1.00 67.56 96 LYS A O 1
ATOM 741 N N . HIS A 1 97 ? -5.411 15.772 -2.774 1.00 72.31 97 HIS A N 1
ATOM 742 C CA . HIS A 1 97 ? -5.780 15.300 -4.133 1.00 72.31 97 HIS A CA 1
ATOM 743 C C . HIS A 1 97 ? -4.642 14.690 -4.979 1.00 72.31 97 HIS A C 1
ATOM 745 O O . HIS A 1 97 ? -4.868 14.136 -6.047 1.00 72.31 97 HIS A O 1
ATOM 751 N N . GLY A 1 98 ? -3.413 14.670 -4.467 1.00 72.81 98 GLY A N 1
ATOM 752 C CA . GLY A 1 98 ? -2.275 13.991 -5.085 1.00 72.81 98 GLY A CA 1
ATOM 753 C C . GLY A 1 98 ? -2.191 12.494 -4.773 1.00 72.81 98 GLY A C 1
ATOM 754 O O . GLY A 1 98 ? -1.113 11.939 -4.954 1.00 72.81 98 GLY A O 1
ATOM 755 N N . ASN A 1 99 ? -3.263 11.864 -4.249 1.00 79.25 99 ASN A N 1
ATOM 756 C CA . ASN A 1 99 ? -3.296 10.429 -3.900 1.00 79.25 99 ASN A CA 1
ATOM 757 C C . ASN A 1 99 ? -4.563 9.634 -4.332 1.00 79.25 99 ASN A C 1
ATOM 759 O O . ASN A 1 99 ? -4.796 8.524 -3.864 1.00 79.25 99 ASN A O 1
ATOM 763 N N . GLU A 1 100 ? -5.385 10.178 -5.234 1.00 80.69 100 GLU A N 1
ATOM 764 C CA . GLU A 1 100 ? -6.538 9.542 -5.899 1.00 80.69 100 GLU A CA 1
ATOM 765 C C . GLU A 1 100 ? -6.384 8.045 -6.252 1.00 80.69 100 GLU A C 1
ATOM 767 O O . GLU A 1 100 ? -7.310 7.276 -5.997 1.00 80.69 100 GLU A O 1
ATOM 772 N N . MET A 1 101 ? -5.228 7.590 -6.763 1.00 78.69 101 MET A N 1
ATOM 773 C CA . MET A 1 101 ? -5.036 6.166 -7.100 1.00 78.69 101 MET A CA 1
ATOM 774 C C . MET A 1 101 ? -5.049 5.223 -5.895 1.00 78.69 101 MET A C 1
ATOM 776 O O . MET A 1 101 ? -5.497 4.092 -6.041 1.00 78.69 101 MET A O 1
ATOM 780 N N . ALA A 1 102 ? -4.569 5.651 -4.725 1.00 79.12 102 ALA A N 1
ATOM 781 C CA . ALA A 1 102 ? -4.692 4.864 -3.495 1.00 79.12 102 ALA A CA 1
ATOM 782 C C . ALA A 1 102 ? -6.017 5.148 -2.772 1.00 79.12 102 ALA A C 1
ATOM 784 O O . ALA A 1 102 ? -6.541 4.288 -2.069 1.00 79.12 102 ALA A O 1
ATOM 785 N N . TYR A 1 103 ? -6.597 6.327 -3.005 1.00 82.75 103 TYR A N 1
ATOM 786 C CA . TYR A 1 103 ? -7.874 6.740 -2.435 1.00 82.75 103 TYR A CA 1
ATOM 787 C C . TYR A 1 103 ? -9.062 5.919 -2.962 1.00 82.75 103 TYR A C 1
ATOM 789 O O . TYR A 1 103 ? -9.923 5.511 -2.185 1.00 82.75 103 TYR A O 1
ATOM 797 N N . ALA A 1 104 ? -9.109 5.626 -4.267 1.00 84.56 104 ALA A N 1
ATOM 798 C CA . ALA A 1 104 ? -10.181 4.818 -4.852 1.00 84.56 104 ALA A CA 1
ATOM 799 C C . ALA A 1 104 ? -10.249 3.382 -4.273 1.00 84.56 104 ALA A C 1
ATOM 801 O O . ALA A 1 104 ? -11.341 2.961 -3.882 1.00 84.56 104 ALA A O 1
ATOM 802 N N . PRO A 1 105 ? -9.126 2.644 -4.130 1.00 79.38 105 PRO A N 1
ATOM 803 C CA . PRO A 1 105 ? -9.081 1.390 -3.385 1.00 79.38 105 PRO A CA 1
ATOM 804 C C . PRO A 1 105 ? -9.589 1.524 -1.950 1.00 79.38 105 PRO A C 1
ATOM 806 O O . PRO A 1 105 ? -10.391 0.698 -1.531 1.00 79.38 105 PRO A O 1
ATOM 809 N N . VAL A 1 106 ? -9.191 2.556 -1.202 1.00 83.31 106 VAL A N 1
ATOM 810 C CA . VAL A 1 106 ? -9.674 2.767 0.177 1.00 83.31 106 VAL A CA 1
ATOM 811 C C . VAL A 1 106 ? -11.197 2.890 0.218 1.00 83.31 106 VAL A C 1
ATOM 813 O O . VAL A 1 106 ? -11.856 2.148 0.945 1.00 83.31 106 VAL A O 1
ATOM 816 N N . LEU A 1 107 ? -11.772 3.760 -0.618 1.00 84.81 107 LEU A N 1
ATOM 817 C CA . LEU A 1 107 ? -13.224 3.933 -0.709 1.00 84.81 107 LEU A CA 1
ATO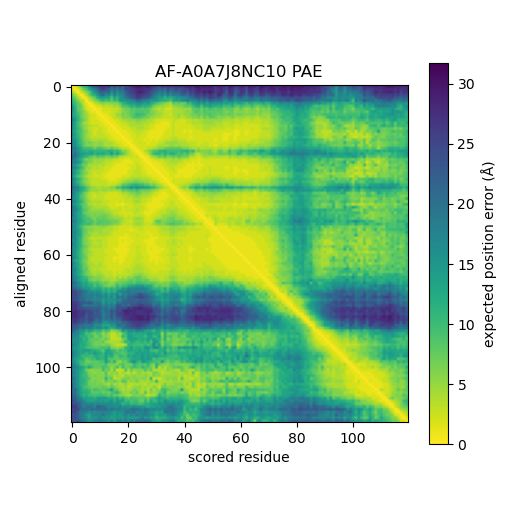M 818 C C . LEU A 1 107 ? -13.949 2.636 -1.086 1.00 84.81 107 LEU A C 1
ATOM 820 O O . LEU A 1 107 ? -15.037 2.367 -0.579 1.00 84.81 107 LEU A O 1
ATOM 824 N N . ALA A 1 108 ? -13.370 1.845 -1.989 1.00 82.50 108 ALA A N 1
ATOM 825 C CA . ALA A 1 108 ? -13.948 0.578 -2.414 1.00 82.50 108 ALA A CA 1
ATOM 826 C C . ALA A 1 108 ? -13.960 -0.468 -1.287 1.00 82.50 108 ALA A C 1
ATOM 828 O O . ALA A 1 108 ? -14.931 -1.214 -1.180 1.00 82.50 108 ALA A O 1
ATOM 829 N N . GLY A 1 109 ? -12.913 -0.506 -0.458 1.00 79.31 109 GLY A N 1
ATOM 830 C CA . GLY A 1 109 ? -12.780 -1.452 0.656 1.00 79.31 109 GLY A CA 1
ATOM 831 C C . GLY A 1 109 ? -13.692 -1.109 1.823 1.00 79.31 109 GLY A C 1
ATOM 832 O O . GLY A 1 109 ? -14.331 -1.996 2.376 1.00 79.31 109 GLY A O 1
ATOM 833 N N . ILE A 1 110 ? -13.812 0.185 2.125 1.00 81.62 110 ILE A N 1
ATOM 834 C CA . ILE A 1 110 ? -14.738 0.709 3.133 1.00 81.62 110 ILE A CA 1
ATOM 835 C C . ILE A 1 110 ? -16.185 0.375 2.751 1.00 81.62 110 ILE A C 1
ATOM 837 O O . ILE A 1 110 ? -16.881 -0.301 3.492 1.00 81.62 110 ILE A O 1
ATOM 841 N N . LYS A 1 111 ? -16.615 0.721 1.530 1.00 82.50 111 LYS A N 1
ATOM 842 C CA . LYS A 1 111 ? -18.001 0.486 1.078 1.00 82.50 111 LYS A CA 1
ATOM 843 C C . LYS A 1 111 ? -18.371 -0.988 0.908 1.00 82.50 111 LYS A C 1
ATOM 845 O O . LYS A 1 111 ? -19.543 -1.309 0.714 1.00 82.50 111 LYS A O 1
ATOM 850 N N . ARG A 1 112 ? -17.381 -1.880 0.833 1.00 78.62 112 ARG A N 1
ATOM 851 C CA . ARG A 1 112 ? -17.570 -3.307 0.549 1.00 78.62 112 ARG A CA 1
ATOM 852 C C . ARG A 1 112 ? -16.587 -4.126 1.389 1.00 78.62 112 ARG A C 1
ATOM 854 O O . ARG A 1 112 ? -15.659 -4.707 0.827 1.00 78.62 112 ARG A O 1
ATOM 861 N N . PRO A 1 113 ? -16.795 -4.229 2.710 1.00 65.50 113 PRO A N 1
ATOM 862 C CA . PRO A 1 113 ? -15.840 -4.877 3.610 1.00 65.50 113 PRO A CA 1
ATOM 863 C C . PRO A 1 113 ? -15.618 -6.368 3.291 1.00 65.50 113 PRO A C 1
ATOM 865 O O . PRO A 1 113 ? -14.530 -6.889 3.511 1.00 65.50 113 PRO A O 1
ATOM 868 N N . GLY A 1 114 ? -16.599 -7.045 2.679 1.00 64.94 114 GLY A N 1
ATOM 869 C CA . GLY A 1 114 ? -16.456 -8.418 2.166 1.00 64.94 114 GLY A CA 1
ATOM 870 C C . GLY A 1 114 ? -15.669 -8.549 0.851 1.00 64.94 114 GLY A C 1
ATOM 871 O O . GLY A 1 114 ? -15.471 -9.657 0.363 1.00 64.94 114 GLY A O 1
ATOM 872 N N . MET A 1 115 ? -15.229 -7.440 0.249 1.00 61.94 115 MET A N 1
ATOM 873 C CA . MET A 1 115 ? -14.518 -7.387 -1.033 1.00 61.94 115 MET A CA 1
ATOM 874 C C . MET A 1 115 ? -13.008 -7.202 -0.839 1.00 61.94 115 MET A C 1
ATOM 876 O O . MET A 1 115 ? -12.373 -6.534 -1.656 1.00 61.94 115 MET A O 1
ATOM 880 N N . PHE A 1 116 ? -12.413 -7.777 0.216 1.00 53.56 116 PHE A N 1
ATOM 881 C CA . PHE A 1 116 ? -10.955 -7.797 0.342 1.00 53.56 116 PHE A CA 1
ATOM 882 C C . PHE A 1 116 ? -10.359 -8.493 -0.888 1.00 53.56 116 PHE A C 1
ATOM 884 O O . PHE A 1 116 ? -10.409 -9.714 -1.038 1.00 53.56 116 PHE A O 1
ATOM 891 N N . LYS A 1 117 ? -9.851 -7.686 -1.819 1.00 55.38 117 LYS A N 1
ATOM 892 C CA . LYS A 1 117 ? -9.267 -8.127 -3.081 1.00 55.38 117 LYS A CA 1
ATOM 893 C C . LYS A 1 117 ? -7.810 -7.715 -3.080 1.00 55.38 117 LYS A C 1
ATOM 895 O O . LYS A 1 117 ? -7.421 -6.662 -3.570 1.00 55.38 117 LYS A O 1
ATOM 900 N N . ALA A 1 118 ? -7.026 -8.597 -2.501 1.00 54.03 118 ALA A N 1
ATOM 901 C CA . ALA A 1 118 ? -5.598 -8.686 -2.678 1.00 54.03 118 ALA A CA 1
ATOM 902 C C . ALA A 1 118 ? -5.317 -9.315 -4.058 1.00 54.03 118 ALA A C 1
ATOM 904 O O . ALA A 1 118 ? -5.627 -10.487 -4.263 1.00 54.03 118 ALA A O 1
ATOM 905 N N . TRP A 1 119 ? -4.801 -8.542 -5.020 1.00 55.16 119 TRP A N 1
ATOM 906 C CA . TRP A 1 119 ? -4.376 -9.055 -6.334 1.00 55.16 119 TRP A CA 1
ATOM 907 C C . TRP A 1 119 ? -2.896 -8.726 -6.546 1.00 55.16 119 TRP A C 1
ATOM 909 O O . TRP A 1 119 ? -2.542 -7.544 -6.593 1.00 55.16 119 TRP A O 1
ATOM 919 N N . TRP A 1 120 ? -2.046 -9.755 -6.657 1.00 53.19 120 TRP A N 1
ATOM 920 C CA . TRP A 1 120 ? -0.607 -9.648 -6.949 1.00 53.19 120 TRP A CA 1
ATOM 921 C C . TRP A 1 120 ? -0.012 -10.927 -7.556 1.00 53.19 120 TRP A C 1
ATOM 923 O O . TRP A 1 120 ? -0.440 -12.049 -7.197 1.00 53.19 120 TRP A O 1
#